Protein AF-A0A3N2CW46-F1 (afdb_monomer)

Sequence (82 aa):
MALSQLAAAKQRPVGRCQVCIALVELPSDEAAALRQMLADPAWRYTELSDALAADKDYPLHINGDVLGKHARGKCAGGEKLR

Organism: NCBI:txid86796

Mean predicted aligned error: 7.83 Å

Radius of gyration: 13.06 Å; Cα contacts (8 Å, |Δi|>4): 86; chains: 1; bounding box: 34×26×29 Å

Solvent-accessible surface area (backbone atoms only — not comparable to full-atom values): 4759 Å² total; per-residue (Å²): 140,62,66,67,59,54,55,55,60,70,65,54,66,86,73,53,42,72,65,62,48,47,54,66,74,42,57,74,66,60,29,49,51,52,50,49,52,54,38,36,84,89,55,52,44,58,60,51,25,51,53,43,58,68,36,85,86,49,93,61,82,54,55,27,69,58,51,51,32,35,22,54,25,71,32,78,75,53,54,63,52,89

Foldseek 3Di:
DPVVVVVVVVPQPPQFFPLVSQLVVDDVVVSVVLLVLLLDPVDQLQNVLVVLVPDPPNPDRDHSVSSVCVCCLVGPVSDHSD

Nearest PDB structures (foldseek):
  5xn7-assembly1_A  TM=2.619E-01  e=6.947E+00  Vibrio vulnificus

pLDDT: mean 79.02, std 14.41, range [45.16, 91.56]

Secondary structure (DSSP, 8-state):
--HHHHHHHHTS-TT--HHHHHHHHS-HHHHHHHHHHHH-TTS-HHHHHHHHHH-SS------HHHHHHHHBT-STT--B--

Structure (mmCIF, N/CA/C/O back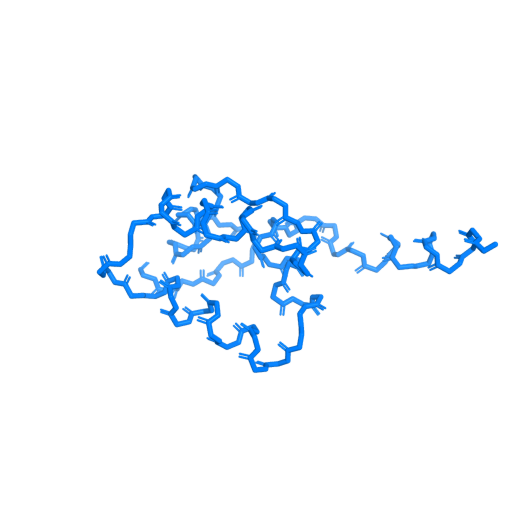bone):
data_AF-A0A3N2CW46-F1
#
_entry.id   AF-A0A3N2CW46-F1
#
loop_
_atom_site.group_PDB
_atom_site.id
_atom_site.type_symbol
_atom_site.label_atom_id
_atom_site.label_alt_id
_atom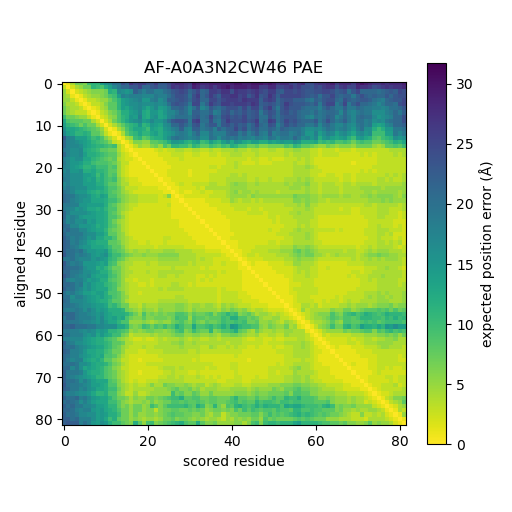_site.label_comp_id
_atom_site.label_asym_id
_atom_site.label_entity_id
_atom_site.label_seq_id
_atom_site.pdbx_PDB_ins_code
_atom_site.Cartn_x
_atom_site.Cartn_y
_atom_site.Cartn_z
_atom_site.occupancy
_atom_site.B_iso_or_equiv
_atom_site.auth_seq_id
_atom_site.auth_comp_id
_atom_site.auth_asym_id
_atom_site.auth_atom_id
_atom_site.pdbx_PDB_model_num
ATOM 1 N N . MET A 1 1 ? 17.841 -13.204 -19.348 1.00 48.66 1 MET A N 1
ATOM 2 C CA . MET A 1 1 ? 16.945 -12.081 -18.994 1.00 48.66 1 MET A CA 1
ATOM 3 C C . MET A 1 1 ? 17.286 -11.513 -17.604 1.00 48.66 1 MET A C 1
ATOM 5 O O . MET A 1 1 ? 16.461 -11.582 -16.709 1.00 48.66 1 MET A O 1
ATOM 9 N N . ALA A 1 2 ? 18.497 -10.977 -17.389 1.00 55.53 2 ALA A N 1
ATOM 10 C CA . ALA A 1 2 ? 18.946 -10.531 -16.052 1.00 55.53 2 ALA A CA 1
ATOM 11 C C . ALA A 1 2 ? 19.254 -9.020 -15.964 1.00 55.53 2 ALA A C 1
ATOM 13 O O . ALA A 1 2 ? 19.108 -8.415 -14.907 1.00 55.53 2 ALA A O 1
ATOM 14 N N . LEU A 1 3 ? 19.619 -8.380 -17.081 1.00 46.03 3 LEU A N 1
ATOM 15 C CA . LEU A 1 3 ? 19.994 -6.958 -17.107 1.00 46.03 3 LEU A CA 1
ATOM 16 C C . LEU A 1 3 ? 18.793 -6.011 -16.957 1.00 46.03 3 LEU A C 1
ATOM 18 O O . LEU A 1 3 ? 18.909 -4.975 -16.307 1.00 46.03 3 LEU A O 1
ATOM 22 N N . SER A 1 4 ? 17.627 -6.385 -17.487 1.00 50.66 4 SER A N 1
ATOM 23 C CA . SER A 1 4 ? 16.398 -5.582 -17.406 1.00 50.66 4 SER A CA 1
ATOM 24 C C . SER A 1 4 ? 15.882 -5.455 -15.967 1.00 50.66 4 SER A C 1
ATOM 26 O O . SER A 1 4 ? 15.453 -4.381 -15.555 1.00 50.66 4 SER A O 1
ATOM 28 N N . GLN A 1 5 ? 15.992 -6.529 -15.175 1.00 51.38 5 GLN A N 1
ATOM 29 C CA . GLN A 1 5 ? 15.610 -6.525 -13.758 1.00 51.38 5 GLN A CA 1
ATOM 30 C C . GLN A 1 5 ? 16.579 -5.684 -12.910 1.00 51.38 5 GLN A C 1
ATOM 32 O O . GLN A 1 5 ? 16.149 -4.989 -11.991 1.00 51.38 5 GLN A O 1
ATOM 37 N N . LEU A 1 6 ? 17.873 -5.672 -13.258 1.00 45.16 6 LEU A N 1
ATOM 38 C CA . LEU A 1 6 ? 18.875 -4.831 -12.593 1.00 45.16 6 LEU A CA 1
ATOM 39 C C . LEU A 1 6 ? 18.654 -3.330 -12.862 1.00 45.16 6 LEU A C 1
ATOM 41 O O . LEU A 1 6 ? 18.858 -2.502 -11.975 1.00 45.16 6 LEU A O 1
ATOM 45 N N . ALA A 1 7 ? 18.220 -2.973 -14.076 1.00 49.31 7 ALA A N 1
ATOM 46 C CA . ALA A 1 7 ? 17.892 -1.594 -14.437 1.00 49.31 7 ALA A CA 1
ATOM 47 C C . ALA A 1 7 ? 16.619 -1.094 -13.731 1.00 49.31 7 ALA A C 1
ATOM 49 O O . A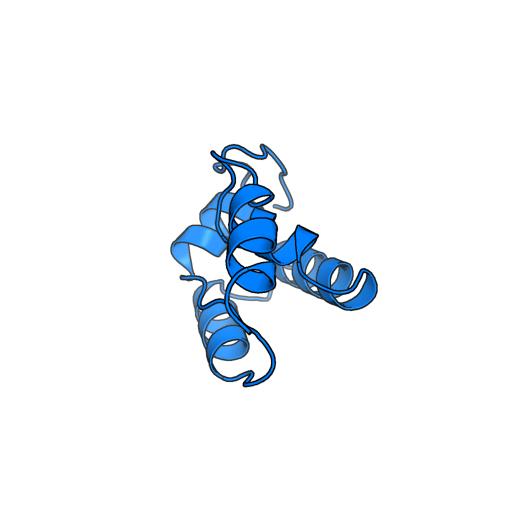LA A 1 7 ? 16.608 0.031 -13.232 1.00 49.31 7 ALA A O 1
ATOM 50 N N . ALA A 1 8 ? 15.592 -1.944 -13.607 1.00 50.00 8 ALA A N 1
ATOM 51 C CA . ALA A 1 8 ? 14.384 -1.638 -12.837 1.00 50.00 8 ALA A CA 1
ATOM 52 C C . ALA A 1 8 ? 14.691 -1.453 -11.338 1.00 50.00 8 ALA A C 1
ATOM 54 O O . ALA A 1 8 ? 14.215 -0.508 -10.712 1.00 50.00 8 ALA A O 1
ATOM 55 N N . ALA A 1 9 ? 15.582 -2.278 -10.774 1.00 49.00 9 ALA A N 1
ATOM 56 C CA . ALA A 1 9 ? 16.024 -2.136 -9.386 1.00 49.00 9 ALA A CA 1
ATOM 57 C C . ALA A 1 9 ? 16.765 -0.810 -9.117 1.00 49.00 9 ALA A C 1
ATOM 59 O O . ALA A 1 9 ? 16.663 -0.267 -8.018 1.00 49.00 9 ALA A O 1
ATOM 60 N N . LYS A 1 10 ? 17.469 -0.251 -10.115 1.00 46.12 10 LYS A N 1
ATOM 61 C CA . LYS A 1 10 ? 18.186 1.033 -10.002 1.00 46.12 10 LYS A CA 1
ATOM 62 C C . LYS A 1 10 ? 17.272 2.265 -10.033 1.00 46.12 10 LYS A C 1
ATOM 64 O O . LYS A 1 10 ? 17.713 3.340 -9.638 1.00 46.12 10 LYS A O 1
ATOM 69 N N . GLN A 1 11 ? 16.030 2.119 -10.495 1.00 47.72 11 GLN A N 1
ATOM 70 C CA . GLN A 1 11 ? 15.023 3.186 -10.483 1.00 47.72 11 GLN A CA 1
ATOM 71 C C . GLN A 1 11 ? 14.159 3.175 -9.223 1.00 47.72 11 GLN A C 1
ATOM 73 O O . GLN A 1 11 ? 13.368 4.099 -9.034 1.00 47.72 11 GLN A O 1
ATOM 78 N N . ARG A 1 12 ? 14.314 2.177 -8.338 1.00 51.94 12 ARG A N 1
ATOM 79 C CA . ARG A 1 12 ? 13.618 2.199 -7.053 1.00 51.94 12 ARG A CA 1
ATOM 80 C C . ARG A 1 12 ? 14.090 3.422 -6.270 1.00 51.94 12 ARG A C 1
ATOM 82 O O . ARG A 1 12 ? 15.277 3.518 -5.957 1.00 51.94 12 ARG A O 1
ATOM 89 N N . PRO A 1 13 ? 13.193 4.371 -5.968 1.00 53.47 13 PRO A N 1
ATOM 90 C CA . PRO A 1 13 ? 13.579 5.607 -5.317 1.00 53.47 13 PRO A CA 1
ATOM 91 C C . PRO A 1 13 ? 14.095 5.287 -3.911 1.00 53.47 13 PRO A C 1
ATOM 93 O O . PRO A 1 13 ? 13.336 4.912 -3.013 1.00 53.47 13 PRO A O 1
ATOM 96 N N . VAL A 1 14 ? 15.413 5.397 -3.744 1.00 53.22 14 VAL A N 1
ATOM 97 C CA . VAL A 1 14 ? 16.114 5.132 -2.487 1.00 53.22 14 VAL A CA 1
ATOM 98 C C . VAL A 1 14 ? 15.543 6.073 -1.424 1.00 53.22 14 VAL A C 1
ATOM 100 O O . VAL A 1 14 ? 15.549 7.289 -1.597 1.00 53.22 14 VAL A O 1
ATOM 103 N N . GLY A 1 15 ? 14.982 5.505 -0.355 1.00 65.50 15 GLY A N 1
ATOM 104 C CA . GLY A 1 15 ? 14.359 6.259 0.737 1.00 65.50 15 GLY A CA 1
ATOM 105 C C . GLY A 1 15 ? 12.829 6.300 0.735 1.00 65.50 15 GLY A C 1
ATOM 106 O O . GLY A 1 15 ? 12.264 6.797 1.700 1.00 65.50 15 GLY A O 1
ATOM 107 N N . ARG A 1 16 ? 12.122 5.760 -0.268 1.00 75.62 16 ARG A N 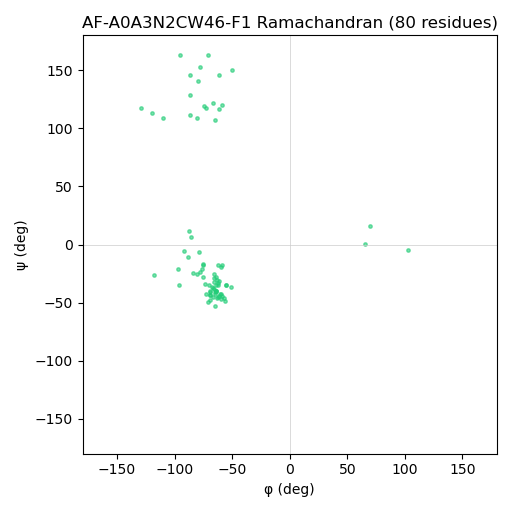1
ATOM 108 C CA . ARG A 1 16 ? 10.647 5.669 -0.234 1.00 75.62 16 ARG A CA 1
ATOM 109 C C . ARG A 1 16 ? 10.156 4.398 0.473 1.00 75.62 16 ARG A C 1
ATOM 111 O O . ARG A 1 16 ? 10.785 3.349 0.393 1.00 75.62 16 ARG A O 1
ATOM 118 N N . CYS A 1 17 ? 9.018 4.485 1.173 1.00 86.19 17 CYS A N 1
ATOM 119 C CA . CYS A 1 17 ? 8.397 3.309 1.801 1.00 86.19 17 CYS A CA 1
ATOM 120 C C . CYS A 1 17 ? 7.784 2.364 0.753 1.00 86.19 17 CYS A C 1
ATOM 122 O O . CYS A 1 17 ? 7.527 2.783 -0.374 1.00 86.19 17 CYS A O 1
ATOM 124 N N . GLN A 1 18 ? 7.496 1.113 1.129 1.00 86.19 18 GLN A N 1
ATOM 125 C CA . GLN A 1 18 ? 6.943 0.104 0.209 1.00 86.19 18 GLN A CA 1
ATOM 126 C C . GLN A 1 18 ? 5.647 0.561 -0.479 1.00 86.19 18 GLN A C 1
ATOM 128 O O . GLN A 1 18 ? 5.468 0.291 -1.658 1.00 86.19 18 GLN A O 1
ATOM 133 N N . VAL A 1 19 ? 4.791 1.325 0.211 1.00 88.38 19 VAL A N 1
ATOM 134 C CA . VAL A 1 19 ? 3.563 1.890 -0.380 1.00 88.38 19 VAL A CA 1
ATOM 135 C C . VAL A 1 19 ? 3.882 2.923 -1.454 1.00 88.38 19 VAL A C 1
ATOM 137 O O . VAL A 1 19 ? 3.328 2.872 -2.540 1.00 88.38 19 VAL A O 1
ATOM 140 N N . CYS A 1 20 ? 4.827 3.829 -1.193 1.00 86.88 20 CYS A N 1
ATOM 141 C CA . CYS A 1 20 ? 5.276 4.794 -2.195 1.00 86.88 20 CYS A CA 1
ATOM 142 C C . CYS A 1 20 ? 5.898 4.119 -3.426 1.00 86.88 20 CYS A C 1
ATOM 144 O O . CYS A 1 20 ? 5.849 4.693 -4.507 1.00 86.88 20 CYS A O 1
ATOM 146 N N . ILE A 1 21 ? 6.544 2.962 -3.250 1.00 85.62 21 ILE A N 1
ATOM 147 C CA . ILE A 1 21 ? 7.090 2.174 -4.360 1.00 85.62 21 ILE A CA 1
ATOM 148 C C . ILE A 1 21 ? 5.935 1.548 -5.142 1.00 85.62 21 ILE A C 1
ATOM 150 O O . ILE A 1 21 ? 5.866 1.741 -6.350 1.00 85.62 21 ILE A O 1
ATOM 154 N N . ALA A 1 22 ? 4.989 0.903 -4.456 1.00 86.12 22 ALA A N 1
ATOM 155 C CA . ALA A 1 22 ? 3.813 0.314 -5.089 1.00 86.12 22 ALA A CA 1
ATOM 156 C C . ALA A 1 22 ? 3.009 1.355 -5.886 1.00 86.12 22 ALA A C 1
ATOM 158 O O . ALA A 1 22 ? 2.728 1.146 -7.053 1.00 86.12 22 ALA A O 1
ATOM 159 N N . LEU A 1 23 ? 2.758 2.541 -5.328 1.00 85.38 23 LEU A N 1
ATOM 160 C CA . LEU A 1 23 ? 2.053 3.624 -6.028 1.00 85.38 23 LEU A CA 1
ATOM 161 C C . LEU A 1 23 ? 2.761 4.147 -7.291 1.00 85.38 23 LEU A C 1
ATOM 163 O O . LEU A 1 23 ? 2.132 4.858 -8.072 1.00 85.38 23 LEU A O 1
ATOM 167 N N . VAL A 1 24 ? 4.058 3.872 -7.457 1.00 85.00 24 VAL A N 1
ATOM 168 C CA . VAL A 1 24 ? 4.835 4.224 -8.658 1.00 85.00 24 VAL A CA 1
ATOM 169 C C . VAL A 1 24 ? 4.919 3.049 -9.633 1.00 85.00 24 VAL A C 1
ATOM 171 O O . VAL A 1 24 ? 4.962 3.276 -10.837 1.00 85.00 24 VAL A O 1
ATOM 174 N N . GLU A 1 25 ? 4.981 1.817 -9.123 1.00 84.75 25 GLU A N 1
ATOM 175 C CA . GLU A 1 25 ? 5.084 0.597 -9.935 1.00 84.75 25 GLU A CA 1
ATOM 176 C C . GLU A 1 25 ? 3.717 0.149 -10.499 1.00 84.75 25 GLU A C 1
ATOM 178 O O . GLU A 1 25 ? 3.688 -0.497 -11.545 1.00 84.75 25 GLU A O 1
ATOM 183 N N . LEU A 1 26 ? 2.600 0.509 -9.855 1.00 84.31 26 LEU A N 1
ATOM 184 C CA . LEU A 1 26 ? 1.246 0.159 -10.297 1.00 84.31 26 LEU A CA 1
ATOM 185 C C . LEU A 1 26 ? 0.739 1.026 -11.464 1.00 84.31 26 LEU A C 1
ATOM 187 O O . LEU A 1 26 ? 1.091 2.209 -11.565 1.00 84.31 26 LEU A O 1
ATOM 191 N N . PRO A 1 27 ? -0.174 0.482 -12.292 1.00 86.44 27 PRO A N 1
ATOM 192 C CA . PRO A 1 27 ? -1.022 1.260 -13.191 1.00 86.44 27 PRO A CA 1
ATOM 193 C C . PRO A 1 27 ? -1.735 2.422 -12.477 1.00 86.44 27 PRO A C 1
ATOM 195 O O . PRO A 1 27 ? -2.022 2.372 -11.281 1.00 86.44 27 PRO A O 1
ATOM 198 N N . SER A 1 28 ? -2.012 3.511 -13.204 1.00 84.88 28 S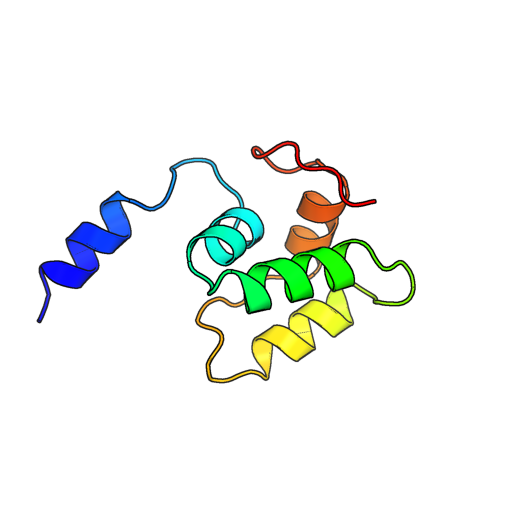ER A N 1
ATOM 199 C CA . SER A 1 28 ? -2.532 4.756 -12.604 1.00 84.88 28 SER A CA 1
ATOM 200 C C . SER A 1 28 ? -3.903 4.594 -11.935 1.00 84.88 28 SER A C 1
ATOM 202 O O . SER A 1 28 ? -4.183 5.254 -10.936 1.00 84.88 28 SER A O 1
ATOM 204 N N . ASP A 1 29 ? -4.746 3.726 -12.481 1.00 87.50 29 ASP A N 1
ATOM 205 C CA . ASP A 1 29 ? -6.057 3.341 -11.964 1.00 87.50 29 ASP A CA 1
ATOM 206 C C . ASP A 1 29 ? -5.948 2.518 -10.674 1.00 87.50 29 ASP A C 1
ATOM 208 O O . ASP A 1 29 ? -6.570 2.868 -9.669 1.00 87.50 29 ASP A O 1
ATOM 212 N N . GLU A 1 30 ? -5.087 1.502 -10.648 1.00 86.06 30 GLU A N 1
ATOM 213 C CA . GLU A 1 30 ? -4.828 0.699 -9.446 1.00 86.06 30 GLU A CA 1
ATOM 214 C C . GLU A 1 30 ? -4.180 1.531 -8.331 1.00 86.06 30 GLU A C 1
ATOM 216 O O . GLU A 1 30 ? -4.579 1.460 -7.166 1.00 86.06 30 GLU A O 1
ATOM 221 N N . ALA A 1 31 ? -3.230 2.402 -8.680 1.00 87.00 31 ALA A N 1
ATOM 222 C CA . ALA A 1 31 ? -2.616 3.326 -7.735 1.00 87.00 31 ALA A CA 1
ATOM 223 C C . ALA A 1 31 ? -3.641 4.314 -7.146 1.00 87.00 31 ALA A C 1
ATOM 225 O O . ALA A 1 31 ? -3.531 4.703 -5.979 1.00 87.00 31 ALA A O 1
ATOM 226 N N . ALA A 1 32 ? -4.637 4.744 -7.928 1.00 88.19 32 ALA A N 1
ATOM 227 C CA . ALA A 1 32 ? -5.727 5.583 -7.437 1.00 88.19 32 ALA A CA 1
ATOM 228 C C . ALA A 1 32 ? -6.656 4.806 -6.492 1.00 88.19 32 ALA A C 1
ATOM 230 O O . ALA A 1 32 ? -6.992 5.322 -5.423 1.00 88.19 32 ALA A O 1
ATOM 231 N N . ALA A 1 33 ? -7.008 3.563 -6.8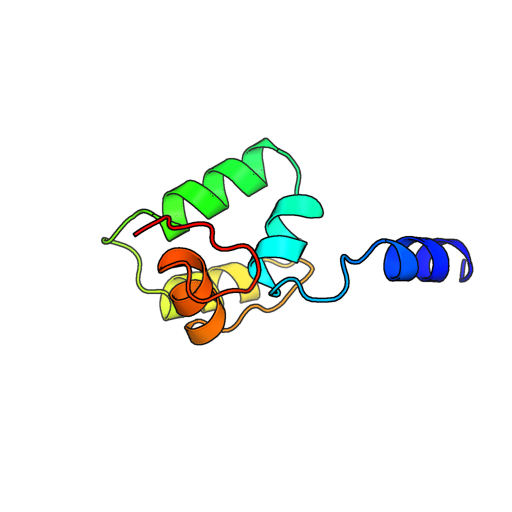34 1.00 89.88 33 ALA A N 1
ATOM 232 C CA . ALA A 1 33 ? -7.808 2.690 -5.977 1.00 89.88 33 ALA A CA 1
ATOM 233 C C . ALA A 1 33 ? -7.112 2.429 -4.632 1.00 89.88 33 ALA A C 1
ATOM 235 O O . ALA A 1 33 ? -7.709 2.631 -3.573 1.00 89.88 33 ALA A O 1
ATOM 236 N N . LEU A 1 34 ? -5.815 2.100 -4.650 1.00 88.56 34 LEU A N 1
ATOM 237 C CA . LEU A 1 34 ? -5.031 1.900 -3.432 1.00 88.56 34 LEU A CA 1
ATOM 238 C C . LEU A 1 34 ? -5.000 3.160 -2.556 1.00 88.56 34 LEU A C 1
ATOM 240 O O . LEU A 1 34 ? -5.168 3.065 -1.340 1.00 88.56 34 LEU A O 1
ATOM 244 N N . ARG A 1 35 ? -4.828 4.351 -3.152 1.00 89.94 35 ARG A N 1
ATOM 245 C CA . ARG A 1 35 ? -4.900 5.624 -2.410 1.00 89.94 35 ARG A CA 1
ATOM 246 C C . ARG A 1 35 ? -6.264 5.836 -1.764 1.00 89.94 35 ARG A C 1
ATOM 248 O O . ARG A 1 35 ? -6.311 6.256 -0.611 1.00 89.94 35 ARG A O 1
ATOM 255 N N . GLN A 1 36 ? -7.354 5.542 -2.472 1.00 90.25 36 GLN A N 1
ATOM 256 C CA . GLN A 1 36 ? -8.708 5.669 -1.927 1.00 90.25 36 GLN A CA 1
ATOM 257 C C . GLN A 1 36 ? -8.924 4.729 -0.740 1.00 90.25 36 GLN A C 1
ATOM 259 O O . GLN A 1 36 ? -9.367 5.178 0.314 1.00 90.25 36 GLN A O 1
ATOM 264 N N . MET A 1 37 ? -8.525 3.460 -0.854 1.00 90.12 37 MET A N 1
ATOM 265 C CA . MET A 1 37 ? -8.641 2.512 0.259 1.00 90.12 37 MET A CA 1
ATOM 266 C C . MET A 1 37 ? -7.766 2.927 1.453 1.00 90.12 37 MET A C 1
ATOM 268 O O . MET A 1 37 ? -8.190 2.870 2.608 1.00 90.12 37 MET A O 1
ATOM 272 N N . LEU A 1 38 ? -6.552 3.426 1.196 1.00 90.00 38 LEU A N 1
ATOM 273 C CA . LEU A 1 38 ? -5.675 3.973 2.232 1.00 90.00 38 LEU A CA 1
ATOM 274 C C . LEU A 1 38 ? -6.220 5.246 2.881 1.00 90.00 38 LEU A C 1
ATOM 276 O O . LEU A 1 38 ? -5.883 5.500 4.033 1.00 90.00 38 LEU A O 1
ATOM 280 N N . ALA A 1 39 ? -7.063 6.022 2.203 1.00 89.88 39 ALA A N 1
ATOM 281 C CA . ALA A 1 39 ? -7.748 7.187 2.763 1.00 89.88 39 ALA A CA 1
ATOM 282 C C . ALA A 1 39 ? -9.035 6.815 3.527 1.00 89.88 39 ALA A C 1
ATOM 284 O O . ALA A 1 39 ? -9.422 7.527 4.449 1.00 89.88 39 ALA A O 1
ATOM 285 N N . ASP A 1 40 ? -9.662 5.680 3.210 1.00 90.31 40 ASP A N 1
ATOM 286 C CA . ASP A 1 40 ? -10.977 5.306 3.742 1.00 90.31 40 ASP A CA 1
ATOM 287 C C . ASP A 1 40 ? -10.933 4.700 5.167 1.00 90.31 40 ASP A C 1
ATOM 289 O O . ASP A 1 40 ? -10.522 3.547 5.339 1.00 90.31 40 ASP A O 1
ATOM 293 N N . PRO A 1 41 ? -11.406 5.412 6.212 1.00 86.88 41 PRO A N 1
ATOM 294 C CA . PRO A 1 41 ? -11.394 4.932 7.594 1.00 86.88 41 PRO A CA 1
ATOM 295 C C . PRO A 1 41 ? -12.153 3.619 7.831 1.00 86.88 41 PRO A C 1
ATOM 297 O O . PRO A 1 41 ? -11.893 2.984 8.855 1.00 86.88 41 PRO A O 1
ATOM 300 N N . ALA A 1 42 ? -13.041 3.199 6.923 1.00 88.81 42 ALA A N 1
ATOM 301 C CA . ALA A 1 42 ? -13.743 1.922 7.018 1.00 88.81 42 ALA A CA 1
ATOM 302 C C . ALA A 1 42 ? -12.798 0.715 6.893 1.00 88.81 42 ALA A C 1
ATOM 304 O O . ALA A 1 42 ? -13.051 -0.323 7.502 1.00 88.81 42 ALA A O 1
ATOM 305 N N . TRP A 1 43 ? -11.686 0.859 6.166 1.00 86.50 43 TRP A N 1
ATOM 306 C CA . TRP A 1 43 ? -10.703 -0.207 5.993 1.00 86.50 43 TRP A CA 1
ATOM 307 C C . TRP A 1 43 ? -9.670 -0.223 7.117 1.00 86.50 43 TRP A C 1
ATOM 309 O O . TRP A 1 43 ? -8.992 0.785 7.385 1.00 86.50 43 TRP A O 1
ATOM 319 N N . ARG A 1 44 ? -9.475 -1.399 7.732 1.00 91.56 44 ARG A N 1
ATOM 320 C CA . ARG A 1 44 ? -8.330 -1.642 8.617 1.00 91.56 44 ARG A CA 1
ATOM 321 C C . ARG A 1 44 ? -7.091 -1.948 7.785 1.00 91.56 44 ARG A C 1
ATOM 323 O O . ARG A 1 44 ? -7.137 -2.698 6.816 1.00 91.56 44 ARG A O 1
ATOM 330 N N . TYR A 1 45 ? -5.942 -1.424 8.205 1.00 91.50 45 TYR A N 1
ATOM 331 C CA . TYR A 1 45 ? -4.687 -1.639 7.478 1.00 91.50 45 TYR A CA 1
ATOM 332 C C . TYR A 1 45 ? -4.240 -3.107 7.442 1.00 91.50 45 TYR A C 1
ATOM 334 O O . TYR A 1 45 ? -3.560 -3.503 6.504 1.00 91.50 45 TYR A O 1
ATOM 342 N N . THR A 1 46 ? -4.611 -3.915 8.438 1.00 90.06 46 THR A N 1
ATOM 343 C CA . THR A 1 46 ? -4.351 -5.363 8.436 1.00 90.06 46 THR A CA 1
ATOM 344 C C . THR A 1 46 ? -5.190 -6.081 7.381 1.00 90.06 46 THR A C 1
ATOM 346 O O . THR A 1 46 ? -4.648 -6.870 6.626 1.00 90.06 46 THR A O 1
ATOM 349 N N . GLU A 1 47 ? -6.473 -5.735 7.253 1.00 90.31 47 GLU A N 1
ATOM 350 C CA . GLU A 1 47 ? -7.366 -6.307 6.231 1.00 90.31 47 GLU A CA 1
ATOM 351 C C . GLU A 1 47 ? -6.901 -5.929 4.820 1.00 90.31 47 GLU A C 1
ATOM 353 O O . GLU A 1 47 ? -6.880 -6.766 3.925 1.00 90.31 47 GLU A O 1
ATOM 358 N N . LEU A 1 48 ? -6.454 -4.683 4.638 1.00 88.81 48 LEU A N 1
ATOM 359 C CA . LEU A 1 48 ? -5.822 -4.229 3.398 1.00 88.81 48 LEU A CA 1
ATOM 360 C C . LEU A 1 48 ? -4.531 -4.993 3.085 1.00 88.81 48 LEU A C 1
ATOM 362 O O . LEU A 1 48 ? -4.320 -5.398 1.949 1.00 88.81 48 LEU A O 1
ATOM 366 N N . SER A 1 49 ? -3.675 -5.197 4.086 1.00 90.88 49 SER A N 1
ATOM 367 C CA . SER A 1 49 ? -2.441 -5.980 3.952 1.00 90.88 49 SER A CA 1
ATOM 368 C C . SER A 1 49 ? -2.736 -7.414 3.508 1.00 90.88 49 SER A C 1
ATOM 370 O O . SER A 1 49 ? -2.061 -7.924 2.618 1.00 90.88 49 SER A O 1
ATOM 372 N N . ASP A 1 50 ? -3.748 -8.049 4.101 1.00 89.25 50 ASP A N 1
ATOM 373 C CA . ASP A 1 50 ? -4.144 -9.419 3.772 1.00 89.25 50 ASP A CA 1
ATOM 374 C C . ASP A 1 50 ? -4.764 -9.504 2.371 1.00 89.25 50 ASP A C 1
ATOM 376 O O . ASP A 1 50 ? -4.439 -10.415 1.611 1.00 89.25 50 ASP A O 1
ATOM 380 N N . ALA A 1 51 ? -5.596 -8.529 1.990 1.00 88.19 51 ALA A N 1
ATOM 381 C CA . ALA A 1 51 ? -6.177 -8.448 0.652 1.00 88.19 51 ALA A CA 1
ATOM 382 C C . ALA A 1 51 ? -5.099 -8.285 -0.432 1.00 88.19 51 ALA A C 1
ATOM 384 O O . ALA A 1 51 ? -5.115 -9.007 -1.425 1.00 88.19 51 ALA A O 1
ATOM 385 N N . LEU A 1 52 ? -4.120 -7.402 -0.205 1.00 86.44 52 LEU A N 1
ATOM 386 C CA . LEU A 1 52 ? -2.976 -7.218 -1.104 1.00 86.44 52 LEU A CA 1
ATOM 387 C C . LEU A 1 52 ? -2.073 -8.457 -1.162 1.00 86.44 52 LEU A C 1
ATOM 389 O O . LEU A 1 52 ? -1.472 -8.725 -2.193 1.00 86.44 52 LEU A O 1
ATOM 393 N N . ALA A 1 53 ? -1.959 -9.214 -0.068 1.00 86.50 53 ALA A N 1
ATOM 394 C CA . ALA A 1 53 ? -1.181 -10.451 -0.034 1.00 86.50 53 ALA A CA 1
ATOM 395 C C . ALA A 1 53 ? -1.880 -11.624 -0.740 1.00 86.50 53 ALA A C 1
ATOM 397 O O . ALA A 1 53 ? -1.210 -12.546 -1.205 1.00 86.50 53 ALA A O 1
ATOM 398 N N . ALA A 1 54 ? -3.215 -11.616 -0.775 1.00 86.56 54 ALA A N 1
ATOM 399 C CA . ALA A 1 54 ? -4.019 -12.625 -1.458 1.00 86.56 54 ALA A CA 1
ATOM 400 C C . ALA A 1 54 ? -4.057 -12.418 -2.981 1.00 86.56 54 ALA A C 1
ATOM 402 O O . ALA A 1 54 ? -4.295 -13.374 -3.725 1.00 86.56 54 ALA A O 1
ATOM 403 N N . ASP A 1 55 ? -3.817 -11.189 -3.435 1.00 82.38 55 ASP A N 1
ATOM 404 C CA . ASP A 1 55 ? -3.712 -10.851 -4.845 1.00 82.38 55 ASP A CA 1
ATOM 405 C C . ASP A 1 55 ? -2.393 -11.385 -5.431 1.00 82.38 55 ASP A C 1
ATOM 407 O O . ASP A 1 55 ? -1.295 -11.020 -5.010 1.00 82.38 55 ASP A O 1
ATOM 411 N N . LYS A 1 56 ? -2.503 -12.296 -6.403 1.00 73.38 56 LYS A N 1
ATOM 412 C CA . LYS A 1 56 ? -1.346 -12.933 -7.051 1.00 73.38 56 LYS A CA 1
ATOM 413 C C . LYS A 1 56 ? -0.653 -12.018 -8.053 1.00 73.38 56 LYS A C 1
ATOM 415 O O . LYS A 1 56 ? 0.506 -12.274 -8.383 1.00 73.38 56 LYS A O 1
ATOM 420 N N . ASP A 1 57 ? -1.358 -11.001 -8.531 1.00 73.69 57 ASP A N 1
ATOM 421 C CA . ASP A 1 57 ? -0.852 -10.036 -9.497 1.00 73.69 57 ASP A CA 1
ATOM 422 C C . ASP A 1 57 ? -0.165 -8.856 -8.794 1.00 73.69 57 ASP A C 1
ATOM 424 O O . ASP A 1 57 ? 0.570 -8.094 -9.425 1.00 73.69 57 ASP A O 1
ATOM 428 N N . TYR A 1 58 ? -0.306 -8.755 -7.467 1.00 72.81 58 TYR A N 1
ATOM 429 C CA . TYR A 1 58 ? 0.330 -7.720 -6.667 1.00 72.81 58 TYR A CA 1
ATOM 430 C C . TYR A 1 58 ? 1.752 -8.136 -6.230 1.00 72.81 58 TYR A C 1
ATOM 432 O O . TYR A 1 58 ? 1.937 -9.028 -5.399 1.00 72.81 58 TYR A O 1
ATOM 440 N N . PRO A 1 59 ? 2.814 -7.488 -6.745 1.00 65.94 59 PRO A N 1
ATOM 441 C CA . PRO A 1 59 ? 4.182 -8.001 -6.631 1.00 65.94 59 PRO A CA 1
ATOM 442 C C . PRO A 1 59 ? 4.840 -7.751 -5.263 1.00 65.94 59 PRO A C 1
ATOM 444 O O . PRO A 1 59 ? 5.966 -8.197 -5.024 1.00 65.94 59 PRO A O 1
ATOM 447 N N . LEU A 1 60 ? 4.191 -6.995 -4.372 1.00 74.44 60 LEU A N 1
ATOM 448 C CA . LEU A 1 60 ? 4.780 -6.508 -3.127 1.00 74.44 60 LEU A CA 1
ATOM 449 C C . LEU A 1 60 ? 3.884 -6.816 -1.931 1.00 74.44 60 LEU A C 1
ATOM 451 O O . LEU A 1 60 ? 2.804 -6.254 -1.784 1.00 74.44 60 LEU A O 1
ATOM 455 N N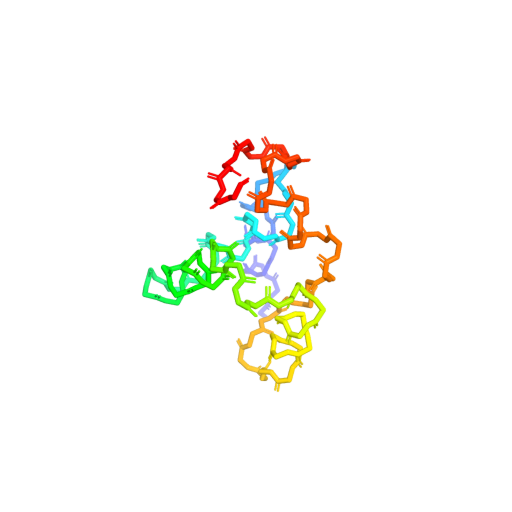 . HIS A 1 61 ? 4.398 -7.621 -1.005 1.00 81.94 61 HIS A N 1
ATOM 456 C CA . HIS A 1 61 ? 3.786 -7.764 0.309 1.00 81.94 61 HIS A CA 1
ATOM 457 C C . HIS A 1 61 ? 4.071 -6.516 1.159 1.00 81.94 61 HIS A C 1
ATOM 459 O O . HIS A 1 61 ? 5.233 -6.185 1.422 1.00 81.94 61 HIS A O 1
ATOM 465 N N . ILE A 1 62 ? 3.015 -5.816 1.582 1.00 87.31 62 ILE A N 1
ATOM 466 C CA . ILE A 1 62 ? 3.108 -4.582 2.368 1.00 87.31 62 ILE A CA 1
ATOM 467 C C . ILE A 1 62 ? 2.409 -4.788 3.707 1.00 87.31 62 ILE A C 1
ATOM 469 O O . ILE A 1 62 ? 1.188 -4.865 3.760 1.00 87.31 62 ILE A O 1
ATOM 473 N N . ASN A 1 63 ? 3.179 -4.783 4.795 1.00 88.44 63 ASN A N 1
ATOM 474 C CA . ASN A 1 63 ? 2.628 -4.932 6.141 1.00 88.44 63 ASN A CA 1
ATOM 475 C C . ASN A 1 63 ? 1.652 -3.797 6.501 1.00 88.44 63 ASN A C 1
ATOM 477 O O . ASN A 1 63 ? 1.905 -2.623 6.204 1.00 88.44 63 ASN A O 1
ATOM 481 N N . GLY A 1 64 ? 0.614 -4.125 7.276 1.00 87.44 64 GLY A N 1
ATOM 482 C CA . GLY A 1 64 ? -0.374 -3.166 7.795 1.00 87.44 64 GLY A CA 1
ATOM 483 C C . GLY A 1 64 ? 0.228 -1.947 8.509 1.00 87.44 64 GLY A C 1
ATOM 484 O O . GLY A 1 64 ? -0.237 -0.821 8.329 1.00 87.44 64 GLY A O 1
ATOM 485 N N . ASP A 1 65 ? 1.324 -2.122 9.250 1.00 89.38 65 ASP A N 1
ATOM 486 C CA . ASP A 1 65 ? 2.030 -1.007 9.895 1.00 89.38 65 ASP A CA 1
ATOM 487 C C . ASP A 1 65 ? 2.638 -0.018 8.892 1.00 89.38 65 ASP A C 1
ATOM 489 O O . ASP A 1 65 ? 2.693 1.189 9.147 1.00 89.38 65 ASP A O 1
ATOM 493 N N . VAL A 1 66 ? 3.109 -0.515 7.746 1.00 89.19 66 VAL A N 1
ATOM 494 C CA . VAL A 1 66 ? 3.685 0.309 6.677 1.00 89.19 66 VAL A CA 1
ATOM 495 C C . VAL A 1 66 ? 2.574 1.075 5.962 1.00 89.19 66 VAL A C 1
ATOM 497 O O . VAL A 1 66 ? 2.729 2.280 5.753 1.00 89.19 66 VAL A O 1
ATOM 500 N N . LEU A 1 67 ? 1.439 0.420 5.686 1.00 90.19 67 LEU A N 1
ATOM 501 C CA . LEU A 1 67 ? 0.225 1.060 5.161 1.00 90.19 67 LEU A CA 1
ATOM 502 C C . LEU A 1 67 ? -0.235 2.198 6.083 1.00 90.19 67 LEU A C 1
ATOM 504 O O . LEU A 1 67 ? -0.407 3.332 5.636 1.00 90.19 67 LEU A O 1
ATOM 508 N N . GLY A 1 68 ? -0.323 1.939 7.390 1.00 89.50 68 GLY A N 1
ATOM 509 C CA . GLY A 1 68 ? -0.731 2.942 8.372 1.00 89.50 68 GLY A CA 1
ATOM 510 C C . GLY A 1 68 ? 0.265 4.093 8.547 1.00 89.50 68 GLY A C 1
ATOM 511 O O . GLY A 1 68 ? -0.145 5.243 8.726 1.00 89.50 68 GLY A O 1
ATOM 512 N N . LYS A 1 69 ? 1.579 3.829 8.487 1.00 89.50 69 LYS A N 1
ATOM 513 C CA . LYS A 1 69 ? 2.607 4.887 8.496 1.00 89.50 69 LYS A CA 1
ATOM 514 C C . LYS A 1 69 ? 2.519 5.760 7.248 1.00 89.50 69 LYS A C 1
ATOM 516 O O . LYS A 1 69 ? 2.630 6.976 7.379 1.00 89.50 69 LYS A O 1
ATOM 521 N N . HIS A 1 70 ? 2.314 5.162 6.076 1.00 90.00 70 HIS A N 1
ATOM 522 C CA . HIS A 1 70 ? 2.153 5.905 4.831 1.00 90.00 70 HIS A CA 1
ATOM 523 C C . HIS A 1 70 ? 0.887 6.762 4.858 1.00 90.00 70 HIS A C 1
ATOM 525 O O . HIS A 1 70 ? 1.000 7.969 4.714 1.00 90.00 70 HIS A O 1
ATOM 531 N N . ALA A 1 71 ? -0.278 6.181 5.164 1.00 88.69 71 ALA A N 1
ATOM 532 C CA . ALA A 1 71 ? -1.547 6.910 5.197 1.00 88.69 71 ALA A CA 1
ATOM 533 C C . ALA A 1 71 ? -1.512 8.136 6.128 1.00 88.69 71 ALA A C 1
ATOM 535 O O . ALA A 1 71 ? -2.084 9.171 5.806 1.00 88.69 71 ALA A O 1
ATOM 536 N N . ARG A 1 72 ? -0.781 8.058 7.247 1.00 88.81 72 ARG A N 1
ATOM 537 C CA . ARG A 1 72 ? -0.624 9.159 8.216 1.00 88.81 72 ARG A CA 1
ATOM 538 C C . ARG A 1 72 ? 0.496 10.157 7.876 1.00 88.81 72 ARG A C 1
ATOM 540 O O . ARG A 1 72 ? 0.841 10.973 8.731 1.00 88.81 72 ARG A O 1
ATOM 547 N N . GLY A 1 73 ? 1.138 10.058 6.710 1.00 86.56 73 GLY A N 1
ATOM 548 C CA . GLY A 1 73 ? 2.267 10.918 6.327 1.00 86.56 73 GLY A CA 1
ATOM 549 C C . GLY A 1 73 ? 3.557 10.681 7.115 1.00 86.56 73 GLY A C 1
ATOM 550 O O . GLY A 1 73 ? 4.466 11.500 7.074 1.00 86.56 73 GLY A O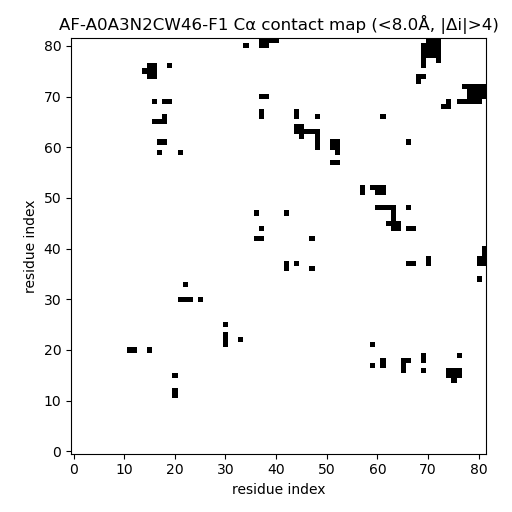 1
ATOM 551 N N . LYS A 1 74 ? 3.677 9.553 7.828 1.00 84.75 74 LYS A N 1
ATOM 552 C CA . LYS A 1 74 ? 4.877 9.180 8.605 1.00 84.75 74 LYS A CA 1
ATOM 553 C C . LYS A 1 74 ? 5.917 8.420 7.777 1.00 84.75 74 LYS A C 1
ATOM 555 O O . LYS A 1 74 ? 6.836 7.822 8.334 1.00 84.75 74 LYS A O 1
ATOM 560 N N . CYS A 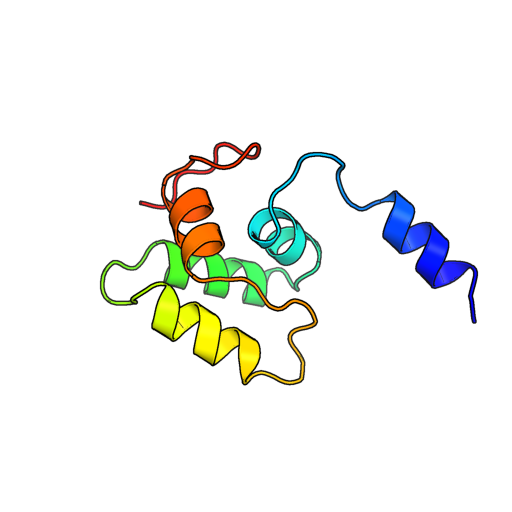1 75 ? 5.749 8.385 6.459 1.00 84.25 75 CYS A N 1
ATOM 561 C CA . CYS A 1 75 ? 6.753 7.867 5.541 1.00 84.25 75 CYS A CA 1
ATOM 562 C C . CYS A 1 75 ? 7.610 9.012 4.984 1.00 84.25 75 CYS A C 1
ATOM 564 O O . CYS A 1 75 ? 7.200 10.167 5.002 1.00 84.25 75 CYS A O 1
ATOM 566 N N . ALA A 1 76 ? 8.772 8.686 4.419 1.00 72.94 76 ALA A N 1
ATOM 567 C CA . ALA A 1 76 ? 9.651 9.666 3.777 1.00 72.94 76 ALA A CA 1
ATOM 568 C C . ALA A 1 76 ? 9.007 10.421 2.595 1.00 72.94 76 ALA A C 1
ATOM 570 O O . ALA A 1 76 ? 9.497 11.477 2.215 1.00 72.94 76 ALA A O 1
ATOM 571 N N . GLY A 1 77 ? 7.923 9.890 2.013 1.00 70.94 77 GLY A N 1
ATOM 572 C CA . GLY A 1 77 ? 7.154 10.581 0.977 1.00 70.94 77 GLY A CA 1
ATOM 573 C C . GLY A 1 77 ? 6.264 11.709 1.508 1.00 70.94 77 GLY A C 1
ATOM 574 O O . GLY A 1 77 ? 5.832 12.536 0.717 1.00 70.94 77 GLY A O 1
ATOM 575 N N . GLY A 1 78 ? 5.977 11.753 2.816 1.00 75.31 78 GLY A N 1
ATOM 576 C CA . GLY A 1 78 ? 5.191 12.818 3.457 1.00 75.31 78 GLY A CA 1
ATOM 577 C C . GLY A 1 78 ? 3.716 12.916 3.040 1.00 75.31 78 GLY A C 1
ATOM 578 O O . GLY A 1 78 ? 3.008 13.785 3.540 1.00 75.31 78 GLY A O 1
ATOM 579 N N . GLU A 1 79 ? 3.235 12.044 2.150 1.00 78.25 79 GLU A N 1
ATOM 580 C CA . GLU A 1 79 ? 1.846 12.024 1.680 1.00 78.25 79 GLU A CA 1
ATOM 581 C C . GLU A 1 79 ? 0.904 11.637 2.826 1.00 78.25 79 GLU A C 1
ATOM 583 O O . GLU A 1 79 ? 1.063 10.581 3.435 1.00 78.25 79 GLU A O 1
ATOM 588 N N . LYS A 1 80 ? -0.064 12.504 3.142 1.00 82.88 80 LYS A N 1
ATOM 589 C CA . LYS A 1 80 ? -1.050 12.276 4.201 1.00 82.88 80 LYS A CA 1
ATOM 590 C C . LYS A 1 80 ? -2.421 12.035 3.578 1.00 82.88 80 LYS A C 1
ATOM 592 O O . LYS A 1 80 ? -3.038 12.957 3.055 1.00 82.88 80 LYS A O 1
ATOM 597 N N . LEU A 1 81 ? -2.874 10.791 3.659 1.00 83.25 81 LEU A N 1
ATOM 598 C CA . LEU A 1 81 ? -4.173 10.328 3.169 1.00 83.25 81 LEU A CA 1
ATOM 599 C C . LEU A 1 81 ? -5.223 10.278 4.293 1.00 83.25 81 LEU A C 1
ATOM 601 O O . LEU A 1 81 ? -6.416 10.317 4.005 1.00 83.25 81 LEU A O 1
ATOM 605 N N . ARG A 1 82 ? -4.781 10.218 5.561 1.00 77.75 82 ARG A N 1
ATOM 606 C CA . ARG A 1 82 ? -5.602 10.309 6.782 1.00 77.75 82 ARG A CA 1
ATOM 607 C C . ARG A 1 82 ? -4.930 11.176 7.848 1.00 77.75 82 ARG A C 1
ATOM 609 O O . ARG A 1 82 ? -3.701 11.043 8.056 1.00 77.75 82 ARG A O 1
#